Protein AF-A0A8H5ZQ46-F1 (afdb_monomer_lite)

Structure (mmCIF, N/CA/C/O backbone):
data_AF-A0A8H5ZQ46-F1
#
_entry.id   AF-A0A8H5ZQ46-F1
#
loop_
_atom_site.group_PDB
_atom_site.id
_atom_site.type_symbol
_atom_site.label_atom_id
_atom_site.label_alt_id
_atom_site.label_comp_id
_atom_site.label_asym_id
_atom_site.label_entity_id
_atom_site.label_seq_id
_atom_site.pdbx_PDB_ins_code
_atom_site.Cartn_x
_atom_site.Cartn_y
_atom_site.Cartn_z
_atom_site.occupancy
_atom_site.B_iso_or_equiv
_atom_site.auth_seq_id
_atom_site.auth_comp_id
_atom_site.auth_asym_id
_atom_site.auth_atom_id
_atom_site.pdbx_PDB_model_num
ATOM 1 N N . MET A 1 1 ? 14.876 1.743 9.996 1.00 53.34 1 MET A N 1
ATOM 2 C CA . MET A 1 1 ? 13.672 1.165 9.368 1.00 53.34 1 MET A CA 1
ATOM 3 C C . MET A 1 1 ? 13.774 -0.339 9.533 1.00 53.34 1 MET A C 1
ATOM 5 O O . MET A 1 1 ? 14.742 -0.904 9.046 1.00 53.34 1 MET A O 1
ATOM 9 N N . SER A 1 2 ? 12.884 -0.970 10.295 1.00 62.66 2 SER A N 1
ATOM 10 C 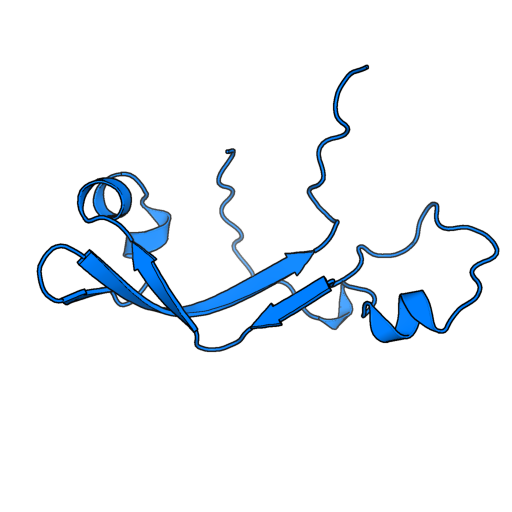CA . SER A 1 2 ? 12.804 -2.433 10.365 1.00 62.66 2 SER A CA 1
ATOM 11 C C . SER A 1 2 ? 11.837 -2.905 9.285 1.00 62.66 2 SER A C 1
ATOM 13 O O . SER A 1 2 ? 10.662 -2.551 9.341 1.00 62.66 2 SER A O 1
ATOM 15 N N . LEU A 1 3 ? 12.326 -3.658 8.300 1.00 66.31 3 LEU A N 1
ATOM 16 C CA . LEU A 1 3 ? 11.467 -4.301 7.313 1.00 66.31 3 LEU A CA 1
ATOM 17 C C . LEU A 1 3 ? 11.032 -5.666 7.858 1.00 66.31 3 LEU A C 1
ATOM 19 O O . LEU A 1 3 ? 11.871 -6.471 8.263 1.00 66.31 3 LEU A O 1
ATOM 23 N N . GLN A 1 4 ? 9.723 -5.904 7.911 1.00 73.56 4 GLN A N 1
ATOM 24 C CA . GLN A 1 4 ? 9.143 -7.168 8.353 1.00 73.56 4 GLN A CA 1
ATOM 25 C C . GLN A 1 4 ? 8.396 -7.815 7.193 1.00 73.56 4 GLN A C 1
ATOM 27 O O . GLN A 1 4 ? 7.643 -7.160 6.476 1.00 73.56 4 GLN A O 1
ATOM 32 N N . TYR A 1 5 ? 8.598 -9.117 7.032 1.00 74.31 5 TYR A N 1
ATOM 33 C CA . TYR A 1 5 ? 7.896 -9.915 6.041 1.00 74.31 5 TYR A CA 1
ATOM 34 C C . TYR A 1 5 ? 6.611 -10.462 6.658 1.00 74.31 5 TYR A C 1
ATOM 36 O O . TYR A 1 5 ? 6.650 -11.091 7.715 1.00 74.31 5 TYR A O 1
ATOM 44 N N . LEU A 1 6 ? 5.487 -10.213 5.992 1.00 75.75 6 LEU A N 1
ATOM 45 C CA . LEU A 1 6 ? 4.188 -10.780 6.333 1.00 75.75 6 LEU A CA 1
ATOM 46 C C . LEU A 1 6 ? 3.843 -11.873 5.317 1.00 75.75 6 LEU A C 1
ATOM 48 O O . LEU A 1 6 ? 3.990 -11.671 4.112 1.00 75.75 6 LEU A O 1
ATOM 52 N N . ASP A 1 7 ? 3.382 -13.027 5.798 1.00 74.19 7 ASP A N 1
ATOM 53 C CA . ASP A 1 7 ? 2.976 -14.154 4.942 1.00 74.19 7 ASP A CA 1
ATOM 54 C C . ASP A 1 7 ? 1.563 -13.989 4.363 1.00 74.19 7 ASP A C 1
ATOM 56 O O . ASP A 1 7 ? 1.204 -14.638 3.380 1.00 74.19 7 ASP A O 1
ATOM 60 N N . SER A 1 8 ? 0.755 -13.111 4.958 1.00 75.44 8 SER A N 1
ATOM 61 C CA . SER A 1 8 ? -0.597 -12.793 4.508 1.00 75.44 8 SER A CA 1
ATOM 62 C C . SER A 1 8 ? -0.773 -11.284 4.365 1.00 75.44 8 SER A C 1
ATOM 64 O O . SER A 1 8 ? -0.369 -10.554 5.275 1.00 75.44 8 SER A O 1
ATOM 66 N N . PRO A 1 9 ? -1.406 -10.807 3.278 1.00 73.19 9 PRO A N 1
ATOM 67 C CA . PRO A 1 9 ? -1.716 -9.396 3.137 1.00 73.19 9 PRO A CA 1
ATOM 68 C C . PRO A 1 9 ? -2.665 -8.940 4.261 1.00 73.19 9 PRO A C 1
ATOM 70 O O . PRO A 1 9 ? -3.568 -9.699 4.640 1.00 73.19 9 PRO A O 1
ATOM 73 N N . PRO A 1 10 ? -2.471 -7.722 4.796 1.00 77.12 10 PRO A N 1
ATOM 74 C CA . PRO A 1 10 ? -3.383 -7.136 5.770 1.00 77.12 10 PRO A CA 1
ATOM 75 C C . PRO A 1 10 ? -4.799 -7.038 5.188 1.00 77.12 10 PRO A C 1
ATOM 77 O O . PRO A 1 10 ? -4.977 -6.744 4.006 1.00 77.12 10 PRO A O 1
ATOM 80 N N . LYS A 1 11 ? -5.826 -7.295 6.005 1.00 79.00 11 LYS A N 1
ATOM 81 C CA . LYS A 1 11 ? -7.224 -7.150 5.580 1.00 79.00 11 LYS A CA 1
ATOM 82 C C . LYS A 1 11 ? -7.763 -5.833 6.097 1.00 79.00 11 LYS A C 1
ATOM 84 O O . LYS A 1 11 ? -7.640 -5.547 7.278 1.00 79.00 11 LYS A O 1
ATOM 89 N N . ALA A 1 12 ? -8.476 -5.087 5.255 1.00 72.88 12 ALA A N 1
ATOM 90 C CA . ALA A 1 12 ? -9.131 -3.847 5.677 1.00 72.88 12 ALA A CA 1
ATOM 91 C C . ALA A 1 12 ? -10.072 -4.035 6.887 1.00 72.88 12 ALA A C 1
ATOM 93 O O . ALA A 1 12 ? -10.232 -3.112 7.671 1.00 72.88 12 ALA A O 1
ATOM 94 N N . ALA A 1 13 ? -10.648 -5.231 7.069 1.00 74.38 13 ALA A N 1
ATOM 95 C CA . ALA A 1 13 ? -11.494 -5.568 8.217 1.00 74.38 13 ALA A CA 1
ATOM 96 C C . ALA A 1 13 ? -10.744 -5.614 9.565 1.00 74.38 13 ALA A C 1
ATOM 98 O O . ALA A 1 13 ? -11.381 -5.508 10.611 1.00 74.38 13 ALA A O 1
ATOM 99 N N . ASP A 1 14 ? -9.416 -5.760 9.544 1.00 77.56 14 ASP A N 1
ATOM 100 C CA . ASP A 1 14 ? -8.575 -5.729 10.746 1.00 77.56 14 ASP A CA 1
ATOM 101 C C . ASP A 1 14 ? -8.280 -4.285 11.198 1.00 77.56 14 ASP A C 1
ATOM 103 O O . ASP A 1 14 ? -7.768 -4.067 12.297 1.00 77.56 14 ASP A O 1
ATOM 107 N N . PHE A 1 15 ? -8.648 -3.286 10.383 1.00 77.50 15 PHE A N 1
ATOM 108 C CA . PHE A 1 15 ? -8.401 -1.873 10.650 1.00 77.50 15 PHE A CA 1
ATOM 109 C C . PHE A 1 15 ? -9.694 -1.066 10.744 1.00 77.50 15 PHE A C 1
ATOM 111 O O . PHE A 1 15 ? -10.676 -1.320 10.050 1.00 77.50 15 PHE A O 1
ATOM 118 N N . THR A 1 16 ? -9.664 -0.021 11.567 1.00 77.31 16 THR A N 1
ATOM 119 C CA . THR A 1 16 ? -10.728 0.988 11.596 1.00 77.31 16 THR A CA 1
ATOM 120 C C . THR A 1 16 ? -10.444 2.037 10.515 1.00 77.31 16 THR A C 1
ATOM 122 O O . THR A 1 16 ? -9.376 2.655 10.560 1.00 77.31 16 THR A O 1
ATOM 125 N N . PRO A 1 17 ? -11.344 2.299 9.550 1.00 77.56 17 PRO A N 1
ATOM 126 C CA . PRO A 1 17 ? -11.145 3.366 8.572 1.00 77.56 17 PRO A CA 1
ATOM 127 C C . PRO A 1 17 ? -11.020 4.729 9.255 1.00 77.56 17 PRO A C 1
ATOM 129 O O . PRO A 1 17 ? -11.804 5.052 10.151 1.00 77.56 17 PRO A O 1
ATOM 132 N N . LEU A 1 18 ? -10.096 5.578 8.790 1.00 72.75 18 LEU A N 1
ATOM 133 C CA . LEU A 1 18 ? -9.932 6.929 9.336 1.00 72.75 18 LEU A CA 1
ATOM 134 C C . LEU A 1 18 ? -11.243 7.729 9.332 1.00 72.75 18 LEU A C 1
ATOM 136 O O . LEU A 1 18 ? -11.515 8.442 10.291 1.00 72.75 18 LEU A O 1
ATOM 140 N N . SER A 1 19 ? -12.076 7.593 8.295 1.00 68.56 19 SER A N 1
ATOM 141 C CA . SER A 1 19 ? -13.378 8.270 8.226 1.00 68.56 19 SER A CA 1
ATOM 142 C C . SER A 1 19 ? -14.332 7.836 9.338 1.00 68.56 19 SER A C 1
ATOM 144 O O . SER A 1 19 ? -15.034 8.676 9.888 1.00 68.56 19 SER A O 1
ATOM 146 N N . GLU A 1 20 ? -14.339 6.554 9.700 1.00 70.94 20 GLU A N 1
ATOM 147 C CA . GLU A 1 20 ? -15.169 6.033 10.789 1.00 70.94 20 GLU A CA 1
ATOM 148 C C . GLU A 1 20 ? -14.617 6.478 12.150 1.00 70.94 20 GLU A C 1
ATOM 150 O O . GLU A 1 20 ? -15.359 6.979 12.994 1.00 70.94 20 GLU A O 1
ATOM 155 N N . HIS A 1 21 ? -13.291 6.432 12.304 1.00 67.06 21 HIS A N 1
ATOM 156 C CA . HIS A 1 21 ? -12.583 6.929 13.483 1.00 67.06 21 HIS A CA 1
ATOM 157 C C . HIS A 1 21 ? -12.755 8.447 13.700 1.00 67.06 21 HIS A C 1
ATOM 159 O O . HIS A 1 21 ? -12.808 8.904 14.837 1.00 67.06 21 HIS A O 1
ATOM 165 N N . GLN A 1 22 ? -12.836 9.245 12.629 1.00 67.06 22 GLN A N 1
ATOM 166 C CA . GLN A 1 22 ? -13.049 10.699 12.694 1.00 67.06 22 GLN A CA 1
ATOM 167 C C . GLN A 1 22 ? -14.521 11.092 12.886 1.00 67.06 22 GLN A C 1
ATOM 169 O O . GLN A 1 22 ? -14.793 12.199 13.349 1.00 67.06 22 GLN A O 1
ATOM 174 N N . GLN A 1 23 ? -15.467 10.227 12.505 1.00 68.00 23 GLN A N 1
ATOM 175 C CA . GLN A 1 23 ? -16.904 10.474 12.667 1.00 68.00 23 GLN A CA 1
ATOM 176 C C . GLN A 1 23 ? -17.428 10.047 14.038 1.00 68.00 23 GLN A C 1
ATOM 178 O O . GLN A 1 23 ? -18.386 10.638 14.538 1.00 68.00 23 GLN A O 1
ATOM 183 N N . GLN A 1 24 ? -16.822 9.034 14.655 1.00 59.69 24 GLN A N 1
ATOM 184 C CA . GLN A 1 24 ? -17.140 8.665 16.026 1.00 59.69 24 GLN A CA 1
ATOM 185 C C . GLN A 1 24 ? -16.470 9.639 16.996 1.00 59.69 24 GLN A C 1
ATOM 187 O O . GLN A 1 24 ? -15.305 9.978 16.835 1.00 59.69 24 GLN A O 1
ATOM 192 N N . THR A 1 25 ? -17.196 10.071 18.027 1.00 60.62 25 THR A N 1
ATOM 193 C CA . THR A 1 25 ? -16.634 10.687 19.237 1.00 60.62 25 THR A CA 1
ATOM 194 C C . THR A 1 25 ? -16.353 9.544 20.213 1.00 60.62 25 THR A C 1
ATOM 196 O O . THR A 1 25 ? -17.269 9.127 20.930 1.00 60.62 25 THR A O 1
ATOM 199 N N . PRO A 1 26 ? -15.152 8.941 20.236 1.00 54.47 26 PRO A N 1
ATOM 200 C CA . PRO A 1 26 ? -14.937 7.760 21.047 1.00 54.47 26 PRO A CA 1
ATOM 201 C C . PRO A 1 26 ? -14.746 8.217 22.492 1.00 54.47 26 PRO A C 1
ATOM 203 O O . PRO A 1 26 ? -13.989 9.146 22.773 1.00 54.47 26 PRO A O 1
ATOM 206 N N . ALA A 1 27 ? -15.412 7.550 23.433 1.00 58.09 27 ALA A N 1
ATOM 207 C CA . ALA A 1 27 ? -15.181 7.776 24.860 1.00 58.09 27 ALA A CA 1
ATOM 208 C C . ALA A 1 27 ? -13.768 7.328 25.303 1.00 58.09 27 ALA A C 1
ATOM 210 O O . ALA A 1 27 ? -13.298 7.733 26.363 1.00 58.09 27 ALA A O 1
ATOM 211 N N . SER A 1 28 ? -13.093 6.494 24.500 1.00 55.72 28 SER A N 1
ATOM 212 C CA . SER A 1 28 ? -11.716 6.040 24.701 1.00 55.72 28 SER A CA 1
ATOM 213 C C . SER A 1 28 ? -11.080 5.654 23.364 1.00 55.72 28 SER A C 1
ATOM 215 O O . SER A 1 28 ? -11.706 4.973 22.557 1.00 55.72 28 SER A O 1
ATOM 217 N N . PHE A 1 29 ? -9.822 6.052 23.165 1.00 59.19 29 PHE A N 1
ATOM 218 C CA . PHE A 1 29 ? -8.969 5.635 22.043 1.00 59.19 29 PHE A CA 1
ATOM 219 C C . PHE A 1 29 ? -8.078 4.431 22.398 1.00 59.19 29 PHE A C 1
ATOM 221 O O . PHE A 1 29 ? -7.352 3.911 21.555 1.00 59.19 29 PHE A O 1
ATOM 228 N N . PHE A 1 30 ? -8.111 3.984 23.657 1.00 51.75 30 PHE A N 1
ATOM 229 C CA . PHE A 1 30 ? -7.292 2.878 24.141 1.00 51.75 30 PHE A CA 1
ATOM 230 C C . PHE A 1 30 ? -8.014 1.542 23.924 1.00 51.75 30 PHE A C 1
ATOM 232 O O . PHE A 1 30 ? -9.070 1.312 24.512 1.00 51.75 30 PHE A O 1
ATOM 239 N N . GLY A 1 31 ? -7.419 0.668 23.103 1.00 56.81 31 GLY A N 1
ATOM 240 C CA . GLY A 1 31 ? -7.882 -0.706 22.854 1.00 56.81 31 GLY A CA 1
ATOM 241 C C . GLY A 1 31 ? -8.686 -0.922 21.565 1.00 56.81 31 GLY A C 1
ATOM 242 O O . GLY A 1 31 ? -9.203 -2.017 21.368 1.00 56.81 31 GLY A O 1
ATOM 243 N N . ALA A 1 32 ? -8.805 0.093 20.705 1.00 64.81 32 ALA A N 1
ATOM 244 C CA . ALA A 1 32 ? -9.436 -0.041 19.393 1.00 64.81 32 ALA A CA 1
ATOM 245 C C . ALA A 1 32 ? -8.468 -0.634 18.352 1.00 64.81 32 ALA A C 1
ATOM 247 O O . ALA A 1 32 ? -7.248 -0.513 18.490 1.00 64.81 32 ALA A O 1
ATOM 248 N N . ASN A 1 33 ? -9.023 -1.249 17.302 1.00 70.00 33 ASN A N 1
ATOM 249 C CA . ASN A 1 33 ? -8.249 -1.731 16.157 1.00 70.00 33 ASN A CA 1
ATOM 250 C C . ASN A 1 33 ? -7.413 -0.591 15.548 1.0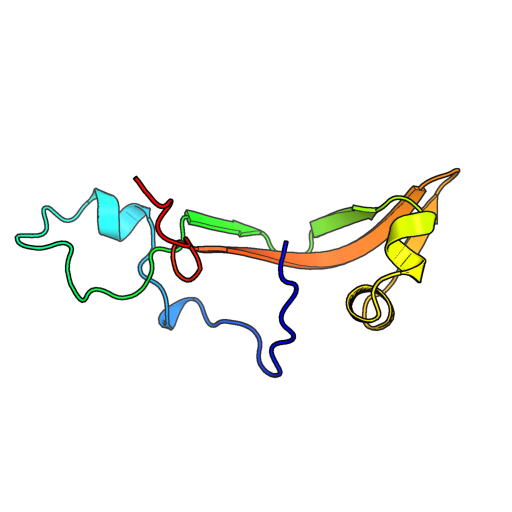0 70.00 33 ASN A C 1
ATOM 252 O O . ASN A 1 33 ? -7.892 0.552 15.513 1.00 70.00 33 ASN A O 1
ATOM 256 N N . PRO A 1 34 ? -6.202 -0.888 15.038 1.00 75.44 34 PRO A N 1
ATOM 257 C CA . PRO A 1 34 ? -5.348 0.106 14.402 1.00 75.44 34 PRO A CA 1
ATOM 258 C C . PRO A 1 34 ? -6.103 0.849 13.298 1.00 75.44 34 PRO A C 1
ATOM 260 O O . PRO A 1 34 ? -6.953 0.295 12.598 1.00 75.44 34 PRO A O 1
ATOM 263 N N . VAL A 1 35 ? -5.809 2.138 13.161 1.00 80.00 35 VAL A N 1
ATOM 264 C CA . VAL A 1 35 ? -6.510 3.011 12.221 1.00 80.00 35 VAL A CA 1
ATOM 265 C C . VAL A 1 35 ? -5.835 2.906 10.862 1.00 80.00 35 VAL A C 1
ATOM 267 O O . VAL A 1 35 ? -4.624 3.108 10.748 1.00 80.00 35 VAL A O 1
ATOM 270 N N . LEU A 1 36 ? -6.618 2.607 9.827 1.00 83.25 36 LEU A N 1
ATOM 271 C CA . LEU A 1 36 ? -6.177 2.677 8.440 1.00 83.25 36 LEU A CA 1
ATOM 272 C C . LEU A 1 36 ? -6.260 4.128 7.973 1.00 83.25 36 LEU A C 1
ATOM 274 O O . LEU A 1 36 ? -7.350 4.679 7.807 1.00 83.25 36 LEU A O 1
ATOM 278 N N . HIS A 1 37 ? -5.099 4.743 7.768 1.00 81.06 37 HIS A N 1
ATOM 279 C CA . HIS A 1 37 ? -4.982 6.117 7.295 1.00 81.06 37 HIS A CA 1
ATOM 280 C C . HIS A 1 37 ? -5.137 6.210 5.781 1.00 81.06 37 HIS A C 1
ATOM 282 O O . HIS A 1 37 ? -5.857 7.079 5.294 1.00 81.06 37 HIS A O 1
ATOM 288 N N . ALA A 1 38 ? -4.460 5.328 5.046 1.00 80.38 38 ALA A N 1
ATOM 289 C CA . ALA A 1 38 ? -4.538 5.278 3.595 1.00 80.38 38 ALA A CA 1
ATOM 290 C C . ALA A 1 38 ? -4.311 3.854 3.090 1.00 80.38 38 ALA A C 1
ATOM 292 O O . ALA A 1 38 ? -3.485 3.119 3.629 1.00 80.38 38 ALA A O 1
ATOM 293 N N . HIS A 1 39 ? -5.037 3.497 2.038 1.00 85.50 39 HIS A N 1
ATOM 294 C CA . HIS A 1 39 ? -4.816 2.281 1.277 1.00 85.50 39 HIS A CA 1
ATOM 295 C C . HIS A 1 39 ? -4.758 2.657 -0.196 1.00 85.50 39 HIS A C 1
ATOM 297 O O . HIS A 1 39 ? -5.671 3.311 -0.705 1.00 85.50 39 HIS A O 1
ATOM 303 N N . TYR A 1 40 ? -3.672 2.276 -0.850 1.00 86.06 40 TYR A N 1
ATOM 304 C CA . TYR A 1 40 ? -3.486 2.495 -2.267 1.00 86.06 40 TYR A CA 1
ATOM 305 C C . TYR A 1 40 ? -3.195 1.172 -2.948 1.00 86.06 40 TYR A C 1
ATOM 307 O O . TYR A 1 40 ? -2.231 0.501 -2.598 1.00 86.06 40 TYR A O 1
ATOM 315 N N . GLU A 1 41 ? -4.024 0.827 -3.921 1.00 87.81 41 GLU A N 1
ATOM 316 C CA . GLU A 1 41 ? -3.916 -0.423 -4.663 1.00 87.81 41 GLU A CA 1
ATOM 317 C C . GLU A 1 41 ? -3.192 -0.203 -5.988 1.00 87.81 41 GLU A C 1
ATOM 319 O O . GLU A 1 41 ? -3.314 0.864 -6.600 1.00 87.81 41 GLU A O 1
ATOM 324 N N . ALA A 1 42 ? -2.479 -1.232 -6.448 1.00 84.50 42 ALA A N 1
ATOM 325 C CA . ALA A 1 42 ? -1.841 -1.260 -7.764 1.00 84.50 42 ALA A CA 1
ATOM 326 C C . ALA A 1 42 ? -0.934 -0.044 -8.053 1.00 84.50 42 ALA A C 1
ATOM 328 O O . ALA A 1 42 ? -0.879 0.456 -9.180 1.00 84.50 42 ALA A O 1
ATOM 329 N N . MET A 1 43 ? -0.211 0.436 -7.041 1.00 87.38 43 MET A N 1
ATOM 330 C CA . MET A 1 43 ? 0.770 1.500 -7.212 1.00 87.38 43 MET A CA 1
ATOM 331 C C . MET A 1 43 ? 2.045 0.991 -7.880 1.00 87.38 43 MET A C 1
ATOM 333 O O . MET A 1 43 ? 2.441 -0.168 -7.731 1.00 87.38 43 MET A O 1
ATOM 337 N N . THR A 1 44 ? 2.711 1.909 -8.576 1.00 88.44 44 THR A N 1
ATOM 338 C CA . THR A 1 44 ? 4.079 1.729 -9.057 1.00 88.44 44 THR A CA 1
ATOM 339 C C . THR A 1 44 ? 5.024 2.462 -8.110 1.00 88.44 44 THR A C 1
ATOM 341 O O . THR A 1 44 ? 4.908 3.676 -7.932 1.00 88.44 44 THR A O 1
ATOM 344 N N . LEU A 1 45 ? 5.950 1.738 -7.483 1.00 85.62 45 LEU A N 1
ATOM 345 C CA . LEU A 1 45 ? 6.981 2.324 -6.625 1.00 85.62 45 LEU A CA 1
ATOM 346 C C . LEU A 1 45 ? 8.253 2.573 -7.432 1.00 85.62 45 LEU A C 1
ATOM 348 O 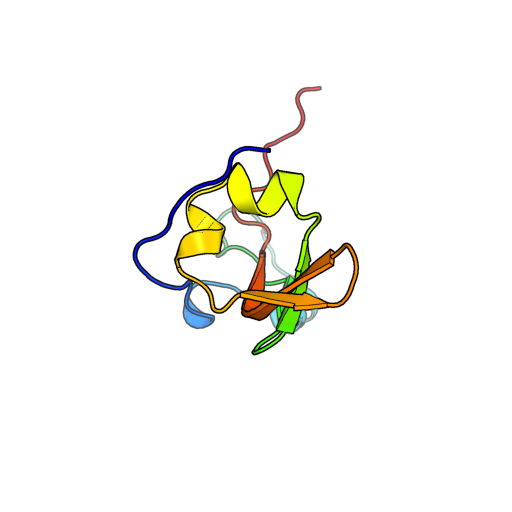O . LEU A 1 45 ? 8.744 1.648 -8.067 1.00 85.62 45 LEU A O 1
ATOM 352 N N . SER A 1 46 ? 8.814 3.783 -7.367 1.00 86.19 46 SER A N 1
ATOM 353 C CA . SER A 1 46 ? 10.184 4.025 -7.839 1.00 86.19 46 SER A CA 1
ATOM 354 C C . SER A 1 46 ? 11.169 3.696 -6.724 1.00 86.19 46 SER A C 1
ATOM 356 O O . SER A 1 46 ? 11.056 4.221 -5.612 1.00 86.19 46 SER A O 1
ATOM 358 N N . VAL A 1 47 ? 12.122 2.817 -7.013 1.00 81.81 47 VAL A N 1
ATOM 359 C CA . VAL A 1 47 ? 13.182 2.410 -6.095 1.00 81.81 47 VAL A CA 1
ATOM 360 C C . VAL A 1 47 ? 14.525 2.614 -6.792 1.00 81.81 47 VAL A C 1
ATOM 362 O O . VAL A 1 47 ? 14.710 2.266 -7.957 1.00 81.81 47 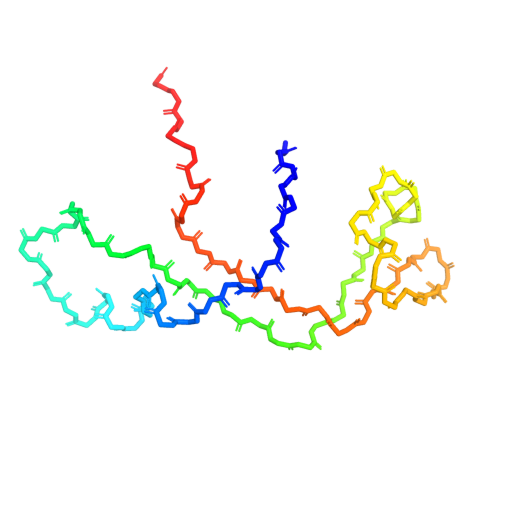VAL A O 1
ATOM 365 N N . ALA A 1 48 ? 15.495 3.174 -6.069 1.00 82.06 48 ALA A N 1
ATOM 366 C CA . ALA A 1 48 ? 16.862 3.264 -6.571 1.00 82.06 48 ALA A CA 1
ATOM 367 C C . ALA A 1 48 ? 17.437 1.853 -6.776 1.00 82.06 48 ALA A C 1
ATOM 369 O O . ALA A 1 48 ? 17.275 0.989 -5.909 1.00 82.06 48 ALA A O 1
ATOM 370 N N . ALA A 1 49 ? 18.152 1.626 -7.880 1.00 73.69 49 ALA A N 1
ATOM 371 C CA . ALA A 1 49 ? 18.657 0.298 -8.241 1.00 73.69 49 ALA A CA 1
ATOM 372 C C . ALA A 1 49 ? 19.494 -0.365 -7.128 1.00 73.69 49 ALA A C 1
ATOM 374 O O . ALA A 1 49 ? 19.381 -1.569 -6.884 1.00 73.69 49 ALA A O 1
ATOM 375 N N . ASP A 1 50 ? 20.272 0.431 -6.389 1.00 75.31 50 ASP A N 1
ATOM 376 C CA . ASP A 1 50 ? 21.075 -0.041 -5.257 1.00 75.31 50 ASP A CA 1
ATOM 377 C C . ASP A 1 50 ? 20.222 -0.542 -4.079 1.00 75.31 50 ASP A C 1
ATOM 379 O O . ASP A 1 50 ? 20.628 -1.462 -3.371 1.00 75.31 50 ASP A O 1
ATOM 383 N N . GLN A 1 51 ? 19.035 0.035 -3.861 1.00 72.00 51 GLN A N 1
ATOM 384 C CA . GLN A 1 51 ? 18.119 -0.380 -2.790 1.00 72.00 51 GLN A CA 1
ATOM 385 C C . GLN A 1 51 ? 17.320 -1.625 -3.176 1.00 72.00 51 GLN A C 1
ATOM 387 O O . GLN A 1 51 ? 17.086 -2.486 -2.328 1.00 72.00 51 GLN A O 1
ATOM 392 N N . LEU A 1 52 ? 16.957 -1.762 -4.456 1.00 72.62 52 LEU A N 1
ATOM 393 C CA . LEU A 1 52 ? 16.231 -2.929 -4.957 1.00 72.62 52 LEU A CA 1
ATOM 394 C C . LEU A 1 52 ? 17.042 -4.224 -4.769 1.00 72.62 52 LEU A C 1
ATOM 396 O O . LEU A 1 52 ? 16.490 -5.257 -4.401 1.00 72.62 52 LEU A O 1
ATOM 400 N N . GLN A 1 53 ? 18.360 -4.167 -4.989 1.00 70.12 53 GLN A N 1
ATOM 401 C CA . GLN A 1 53 ? 19.252 -5.320 -4.810 1.00 70.12 53 GLN A CA 1
ATOM 402 C C . GLN A 1 53 ? 19.527 -5.662 -3.343 1.00 70.12 53 GLN A C 1
ATOM 404 O O . GLN A 1 53 ? 19.898 -6.796 -3.038 1.00 70.12 53 GLN A O 1
ATOM 409 N N . GLN A 1 54 ? 19.378 -4.694 -2.439 1.00 73.69 54 GLN A N 1
ATOM 410 C CA . GLN A 1 54 ? 19.664 -4.885 -1.020 1.00 73.69 54 GLN A CA 1
ATOM 411 C C . GLN A 1 54 ? 18.540 -5.604 -0.276 1.00 73.69 54 GLN A C 1
ATOM 413 O O . GLN A 1 54 ? 18.822 -6.252 0.733 1.00 73.69 54 GLN A O 1
ATOM 418 N N . ASP A 1 55 ? 17.298 -5.524 -0.759 1.00 73.06 55 ASP A N 1
ATOM 419 C CA . ASP A 1 55 ? 16.150 -6.078 -0.046 1.00 73.06 55 ASP A CA 1
ATOM 420 C C . ASP A 1 55 ? 15.443 -7.193 -0.829 1.00 73.06 55 ASP A C 1
ATOM 422 O O . ASP A 1 55 ? 14.863 -6.993 -1.900 1.00 73.06 55 ASP A O 1
ATOM 426 N N . ALA A 1 56 ? 15.446 -8.398 -0.252 1.00 75.19 56 ALA A N 1
ATOM 427 C CA . ALA A 1 56 ? 14.797 -9.572 -0.831 1.00 75.19 56 ALA A CA 1
ATOM 428 C C . ALA A 1 56 ? 13.270 -9.410 -0.961 1.00 75.19 56 ALA A C 1
ATOM 430 O O . ALA A 1 56 ? 12.635 -10.161 -1.707 1.00 75.19 56 ALA A O 1
ATOM 431 N N . ALA A 1 57 ? 12.673 -8.427 -0.279 1.00 75.44 57 ALA A N 1
ATOM 432 C CA . ALA A 1 57 ? 11.261 -8.094 -0.402 1.00 75.44 57 ALA A CA 1
ATOM 433 C C . ALA A 1 57 ? 10.895 -7.707 -1.833 1.00 75.44 57 ALA A C 1
ATOM 435 O O . ALA A 1 57 ? 9.913 -8.225 -2.364 1.00 75.44 57 ALA A O 1
ATOM 436 N N . PHE A 1 58 ? 11.721 -6.887 -2.488 1.00 76.50 58 PHE A N 1
ATOM 437 C CA . PHE A 1 58 ? 11.448 -6.412 -3.844 1.00 76.50 58 PHE A CA 1
ATOM 438 C C . PHE A 1 58 ? 11.615 -7.503 -4.904 1.00 76.50 58 PHE A C 1
ATOM 440 O O . PHE A 1 58 ? 10.963 -7.445 -5.941 1.00 76.50 58 PHE A O 1
ATOM 447 N N . SER A 1 59 ? 12.392 -8.555 -4.620 1.00 75.44 59 SER A N 1
ATOM 448 C CA . SER A 1 59 ? 12.582 -9.691 -5.539 1.00 75.44 59 SER A CA 1
ATOM 449 C C . SER A 1 59 ? 11.298 -10.486 -5.806 1.00 75.44 59 SER A C 1
ATOM 451 O O . SER A 1 59 ? 11.233 -11.236 -6.777 1.00 75.44 59 SER A O 1
ATOM 453 N N . LYS A 1 60 ? 10.281 -10.360 -4.941 1.00 78.19 60 LYS A N 1
ATOM 454 C CA . LYS A 1 60 ? 8.974 -11.007 -5.135 1.00 78.19 60 LYS A CA 1
ATOM 455 C C . LYS A 1 60 ? 8.035 -10.211 -6.044 1.00 78.19 60 LYS A C 1
ATOM 457 O O . LYS A 1 60 ? 7.017 -10.756 -6.465 1.00 78.19 60 LYS A O 1
ATOM 462 N N . PHE A 1 61 ? 8.347 -8.949 -6.321 1.00 79.81 61 PHE A N 1
ATOM 463 C CA . PHE A 1 61 ? 7.514 -8.074 -7.133 1.00 79.81 61 PHE A CA 1
ATOM 464 C C . PHE A 1 61 ? 8.023 -8.002 -8.574 1.00 79.81 61 PHE A C 1
ATOM 466 O O . PHE A 1 61 ? 9.176 -8.313 -8.870 1.00 79.81 61 PHE A O 1
ATOM 473 N N . ASN A 1 62 ? 7.153 -7.568 -9.486 1.00 81.62 62 ASN A N 1
ATOM 474 C CA . ASN A 1 62 ? 7.545 -7.323 -10.867 1.00 81.62 62 ASN A CA 1
ATOM 475 C C . ASN A 1 62 ? 8.224 -5.955 -10.960 1.00 81.62 62 ASN A C 1
ATOM 477 O O . ASN A 1 62 ? 7.551 -4.927 -10.979 1.00 81.62 62 ASN A O 1
ATOM 481 N N . SER A 1 63 ? 9.555 -5.952 -11.013 1.00 83.12 63 SER A N 1
ATOM 482 C CA . SER A 1 63 ? 10.338 -4.740 -11.246 1.00 83.12 63 SER A CA 1
ATOM 483 C C . SER A 1 63 ? 10.664 -4.557 -12.731 1.00 83.12 63 SER A C 1
ATOM 485 O O . SER A 1 63 ? 11.128 -5.492 -13.390 1.00 83.12 63 SER A O 1
ATOM 487 N N . ARG A 1 64 ? 10.500 -3.342 -13.250 1.00 85.88 64 ARG A N 1
ATOM 488 C CA . ARG A 1 64 ? 10.970 -2.899 -14.563 1.00 85.88 64 ARG A CA 1
ATOM 489 C C . ARG A 1 64 ? 11.974 -1.770 -14.381 1.00 85.88 64 ARG A C 1
ATOM 491 O O . ARG A 1 64 ? 11.691 -0.790 -13.710 1.00 85.88 64 ARG A O 1
ATOM 498 N N . ARG A 1 65 ? 13.104 -1.862 -15.073 1.00 82.56 65 ARG A N 1
ATOM 499 C CA . ARG A 1 65 ? 14.063 -0.761 -15.146 1.00 82.56 65 ARG A CA 1
ATOM 500 C C . ARG A 1 65 ? 13.608 0.302 -16.137 1.00 82.56 65 ARG A C 1
ATOM 502 O O . ARG A 1 65 ? 13.383 -0.018 -17.306 1.00 82.56 65 ARG A O 1
ATOM 509 N N . GLU A 1 66 ? 13.543 1.548 -15.692 1.00 82.56 66 GLU A N 1
ATOM 510 C CA . GLU A 1 66 ? 13.321 2.715 -16.541 1.00 82.56 66 GLU A CA 1
ATOM 511 C C . GLU A 1 66 ? 14.429 3.746 -16.278 1.00 82.56 66 GLU A C 1
ATOM 513 O O . GLU A 1 66 ? 14.441 4.454 -15.278 1.00 82.56 66 GLU A O 1
ATOM 518 N N . GLY A 1 67 ? 15.417 3.800 -17.176 1.00 82.25 67 GLY A N 1
ATOM 519 C CA . GLY A 1 67 ? 16.583 4.671 -17.005 1.00 82.25 67 GLY A CA 1
ATOM 520 C C . GLY A 1 67 ? 17.492 4.217 -15.857 1.00 82.25 67 GLY A C 1
ATOM 521 O O . GLY A 1 67 ? 18.040 3.114 -15.908 1.00 82.25 67 GLY A O 1
ATOM 522 N N . GLU A 1 68 ? 17.679 5.090 -14.864 1.00 80.38 68 GLU A N 1
ATOM 523 C CA . GLU A 1 68 ? 18.499 4.849 -13.662 1.00 80.38 68 GLU A CA 1
ATOM 524 C C . GLU A 1 68 ? 17.674 4.343 -12.461 1.00 80.38 68 GLU A C 1
ATOM 526 O O . GLU A 1 68 ? 18.243 3.984 -11.429 1.00 80.38 68 GLU A O 1
ATOM 531 N N . GLU A 1 69 ? 16.347 4.280 -12.596 1.00 82.38 69 GLU A N 1
ATOM 532 C CA . GLU A 1 69 ? 15.421 3.864 -11.542 1.00 82.38 69 GLU A CA 1
ATOM 533 C C . GLU A 1 69 ? 14.805 2.493 -11.859 1.00 82.38 69 GLU A C 1
ATOM 535 O O . GLU A 1 69 ? 14.582 2.128 -13.019 1.00 82.38 69 GLU A O 1
ATOM 540 N N . ASP A 1 70 ? 14.525 1.717 -10.813 1.00 85.75 70 ASP A N 1
ATOM 541 C CA . ASP A 1 70 ? 13.775 0.472 -10.915 1.00 85.75 70 ASP A CA 1
ATOM 542 C C . ASP A 1 70 ? 12.350 0.707 -10.396 1.00 85.75 70 ASP A C 1
ATOM 544 O O . ASP A 1 70 ? 12.128 1.049 -9.235 1.00 85.75 70 ASP A O 1
ATOM 548 N N . LEU A 1 71 ? 11.372 0.528 -11.279 1.00 87.38 71 LEU A N 1
ATOM 549 C CA . LEU A 1 71 ? 9.954 0.669 -10.981 1.00 87.38 71 LEU A CA 1
ATOM 550 C C . LEU A 1 71 ? 9.368 -0.679 -10.595 1.00 87.38 71 LEU A C 1
ATOM 552 O O . LEU A 1 71 ? 9.545 -1.659 -11.310 1.00 87.38 71 LEU A O 1
ATOM 556 N N . VAL A 1 72 ? 8.643 -0.737 -9.488 1.00 88.19 72 VAL A N 1
ATOM 557 C CA . VAL A 1 72 ? 7.978 -1.944 -9.002 1.00 88.19 72 VAL A CA 1
ATOM 558 C C . VAL A 1 72 ? 6.479 -1.778 -9.185 1.00 88.19 72 VAL A C 1
ATOM 560 O O . VAL A 1 72 ? 5.870 -0.951 -8.512 1.00 88.19 72 VAL A O 1
ATOM 563 N N . ASP A 1 73 ? 5.897 -2.553 -10.097 1.00 87.12 73 ASP A N 1
ATOM 564 C CA . ASP A 1 73 ? 4.480 -2.466 -10.448 1.00 87.12 73 ASP A CA 1
ATOM 565 C C . ASP A 1 73 ? 3.609 -3.392 -9.589 1.00 87.12 73 ASP A C 1
ATOM 567 O O . ASP A 1 73 ? 4.017 -4.495 -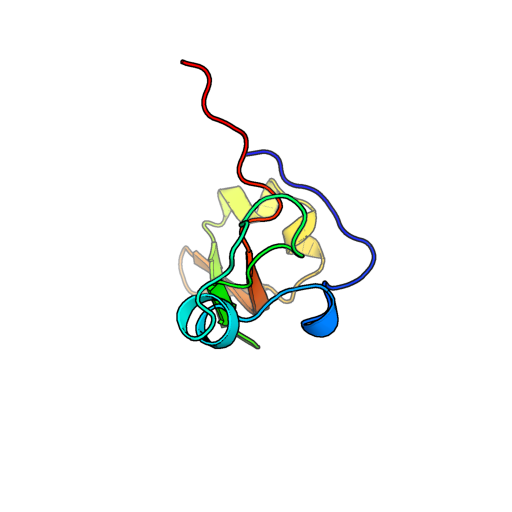9.210 1.00 87.12 73 ASP A O 1
ATOM 571 N N . GLY A 1 74 ? 2.361 -2.971 -9.363 1.00 84.00 74 GLY A N 1
ATOM 572 C CA . GLY A 1 74 ? 1.345 -3.791 -8.699 1.00 84.00 74 GLY A CA 1
AT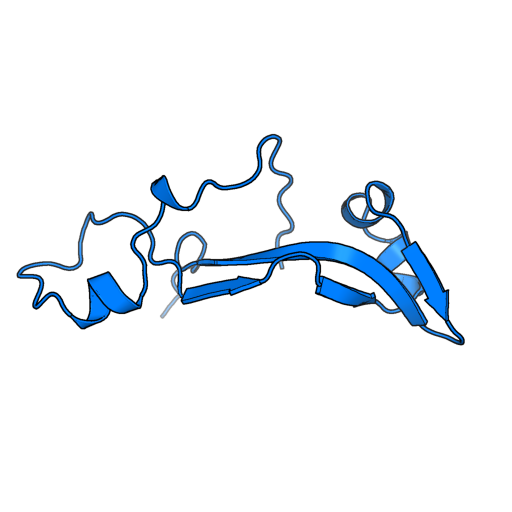OM 573 C C . GLY A 1 74 ? 1.544 -3.893 -7.190 1.00 84.00 74 GLY A C 1
ATOM 574 O O . GLY A 1 74 ? 1.319 -4.956 -6.614 1.00 84.00 74 GLY A O 1
ATOM 575 N N . VAL A 1 75 ? 2.009 -2.813 -6.562 1.00 86.31 75 VAL A N 1
ATOM 576 C CA . VAL A 1 75 ? 2.239 -2.763 -5.120 1.00 86.31 75 VAL A CA 1
ATOM 577 C C . VAL A 1 75 ? 1.032 -2.163 -4.413 1.00 86.31 75 VAL A C 1
ATOM 579 O O . VAL A 1 75 ? 0.597 -1.060 -4.744 1.00 86.31 75 VAL A O 1
ATOM 582 N N . ASP A 1 76 ? 0.541 -2.864 -3.394 1.00 87.56 76 ASP A N 1
ATOM 583 C CA . ASP A 1 76 ? -0.490 -2.348 -2.499 1.00 87.56 76 ASP A CA 1
ATOM 584 C C . ASP A 1 76 ? 0.166 -1.715 -1.266 1.00 87.56 76 ASP A C 1
ATOM 586 O O . ASP A 1 76 ? 0.924 -2.359 -0.534 1.00 87.56 76 ASP A O 1
ATOM 590 N N . VAL A 1 77 ? -0.117 -0.436 -1.034 1.00 85.88 77 VAL A N 1
ATOM 591 C CA . VAL A 1 77 ? 0.464 0.359 0.049 1.00 85.88 77 VAL A CA 1
ATOM 592 C C . VAL A 1 77 ? -0.583 0.588 1.130 1.00 85.88 77 VAL A C 1
ATOM 594 O O . VAL A 1 77 ? -1.591 1.262 0.912 1.00 85.88 77 VAL A O 1
ATOM 597 N N . TRP A 1 78 ? -0.302 0.069 2.323 1.00 84.56 78 TRP A N 1
ATOM 598 C CA . TRP A 1 78 ? -1.144 0.208 3.507 1.00 84.56 78 TRP A CA 1
ATOM 599 C C . TRP A 1 78 ? -0.459 1.126 4.518 1.00 84.56 78 TRP A C 1
ATOM 601 O O . TRP A 1 78 ? 0.632 0.830 5.001 1.00 84.56 78 TRP A O 1
ATOM 611 N N . VAL A 1 79 ? -1.101 2.244 4.855 1.00 83.50 79 VAL A N 1
ATOM 612 C CA . VAL A 1 79 ? -0.635 3.179 5.884 1.00 83.50 79 VAL A CA 1
ATOM 613 C C . VAL A 1 79 ? -1.540 3.036 7.099 1.00 83.50 79 VAL A C 1
ATOM 615 O O . VAL A 1 79 ? -2.680 3.504 7.085 1.00 83.50 79 VAL A O 1
ATOM 618 N N . SER A 1 80 ? -1.042 2.389 8.151 1.00 82.38 80 SER A N 1
ATOM 619 C CA . SER A 1 80 ? -1.773 2.158 9.401 1.00 82.38 80 SER A CA 1
ATOM 620 C C . SER A 1 80 ? -0.988 2.643 10.622 1.00 82.38 80 SER A C 1
ATOM 622 O O . SER A 1 80 ? 0.223 2.858 10.563 1.00 82.38 80 SER A O 1
ATOM 624 N N . SER A 1 81 ? -1.682 2.815 11.748 1.00 76.31 81 SER A N 1
ATOM 625 C CA . SER A 1 81 ? -1.069 3.178 13.033 1.00 76.31 81 SER A CA 1
ATOM 626 C C . SER A 1 81 ? -0.535 1.985 13.845 1.00 76.31 81 SER A C 1
ATOM 628 O O . SER A 1 81 ? -0.096 2.166 14.978 1.00 76.31 81 SER A O 1
ATOM 630 N N . GLU A 1 82 ? -0.528 0.777 13.273 1.00 71.38 82 GLU A N 1
ATOM 631 C CA . GLU A 1 82 ? -0.169 -0.475 13.958 1.00 71.38 82 GLU A CA 1
ATOM 632 C C . GLU A 1 82 ? 1.289 -0.511 14.451 1.00 71.38 82 GLU A C 1
ATOM 634 O O . GLU A 1 82 ? 1.563 -0.999 15.544 1.00 71.38 82 GLU A O 1
ATOM 639 N N . HIS A 1 83 ? 2.219 0.059 13.678 1.00 65.69 83 HIS A N 1
ATOM 640 C CA . HIS A 1 83 ? 3.664 0.013 13.948 1.00 65.69 83 HIS A CA 1
ATOM 641 C C . HIS A 1 83 ? 4.270 1.382 14.293 1.00 65.69 83 HIS A C 1
ATOM 643 O O . HIS A 1 83 ? 5.447 1.642 14.030 1.00 65.69 83 HIS A O 1
ATOM 649 N N . VAL A 1 84 ? 3.493 2.275 14.912 1.00 58.47 84 VAL A N 1
ATOM 650 C CA . VAL A 1 84 ? 4.059 3.502 15.487 1.00 58.47 84 VAL A CA 1
ATOM 651 C C . VAL A 1 84 ? 4.838 3.115 16.743 1.00 58.47 84 VAL A C 1
ATOM 653 O O . VAL A 1 84 ? 4.270 2.933 17.817 1.00 58.47 84 VAL A O 1
ATOM 656 N N . SER A 1 85 ? 6.159 2.971 16.616 1.00 50.56 85 SER A N 1
ATOM 657 C CA . SER A 1 85 ? 7.028 2.848 17.785 1.00 50.56 85 SER A CA 1
ATOM 658 C C . SER A 1 85 ? 6.850 4.100 18.652 1.00 50.56 85 SER A C 1
ATOM 660 O O . SER A 1 85 ? 7.029 5.205 18.124 1.00 50.56 85 SER A O 1
ATOM 662 N N . PRO A 1 86 ? 6.518 3.983 19.950 1.00 47.72 86 PRO A N 1
ATOM 663 C CA . PRO A 1 86 ? 6.503 5.143 20.826 1.00 47.72 86 PRO A CA 1
ATOM 664 C C . PRO A 1 86 ? 7.908 5.752 20.826 1.00 47.72 86 PRO A C 1
ATOM 666 O O . PRO A 1 86 ? 8.884 5.073 21.147 1.00 47.72 86 PRO A O 1
ATOM 669 N N . SER A 1 87 ? 8.021 7.017 20.413 1.00 40.41 87 SER A N 1
ATOM 670 C CA . SER A 1 87 ? 9.270 7.764 20.563 1.00 40.41 87 SER A CA 1
ATOM 671 C C . SER A 1 87 ? 9.639 7.772 22.049 1.00 40.41 87 SER A C 1
ATOM 673 O O . SER A 1 87 ? 8.769 8.097 22.865 1.00 40.41 87 SER A O 1
ATOM 675 N N . PRO A 1 88 ? 10.882 7.430 22.432 1.00 54.16 88 PRO A N 1
ATOM 676 C CA . PRO A 1 88 ? 11.312 7.639 23.802 1.00 54.16 88 PRO A CA 1
ATOM 677 C C . PRO A 1 88 ? 11.312 9.149 24.122 1.00 54.16 88 PRO A C 1
ATOM 679 O O . PRO A 1 88 ? 11.526 9.950 23.203 1.00 54.16 88 PRO A O 1
ATOM 682 N N . PRO A 1 89 ? 11.023 9.524 25.382 1.00 58.22 89 PRO A N 1
ATOM 683 C CA . PRO A 1 89 ? 11.031 10.908 25.857 1.00 58.22 89 PRO A CA 1
ATOM 684 C C . PRO A 1 89 ? 12.437 11.515 25.944 1.00 58.22 89 PRO A C 1
ATOM 686 O O . PRO A 1 89 ? 13.418 10.747 26.080 1.00 58.22 89 PRO A O 1
#

Foldseek 3Di:
DDDDDDPDDDDCVQAAEPVNVVPDPDPDPPPDRWYWDDKDWFDKDKDAPVVCVVDVVQVVFDWDDDPRIIITTGDIDTDIPPPPDPDDD

pLDDT: mean 74.16, std 10.86, range [40.41, 88.44]

Secondary structure (DSSP, 8-state):
------SSPPPGGGSEEHHHHHHS--S--TTPPPEEEEEEEEEEEEEEHHHHHH-TTGGGSEEEEETTEEEEEEEEEEEESTT-PPPP-

Organism: Cochliobolus sativus (NCBI:txid45130)

Radius of gyration: 16.56 Å; chains: 1; bounding box: 38×25×43 Å

Sequence (89 aa):
MSLQYLDSPPKAADFTPLSEHQQQTPASFFGANPVLHAHYEAMTLSVAADQLQQDAAFSKFNSRREGEEDLVDGVDVWVSSEHVSPSPP